Protein AF-T1A925-F1 (afdb_monomer)

pLDDT: mean 87.43, std 10.23, range [53.44, 98.44]

Solvent-accessible surface area (backbone atoms only — not comparable to full-atom values): 4988 Å² total; per-residue (Å²): 102,74,75,50,53,40,68,76,39,76,84,54,83,54,55,61,54,54,51,15,60,75,71,74,45,57,47,67,59,50,50,51,53,51,53,46,58,64,53,30,51,98,92,45,69,29,68,66,54,48,53,50,51,54,50,52,53,52,52,52,53,51,51,50,54,51,49,52,53,52,52,52,50,51,52,53,52,53,54,51,52,58,55,60,76,73,109

InterPro domains:
  IPR002514 Transposase IS3/IS911family [PF01527] (15-67)
  IPR009057 Homedomain-like superfamily [SSF46689] (16-80)
  IPR036388 Winged helix-like DNA-binding domain superfamily [G3DSA:1.10.10.10] (1-45)

Structure (mmCIF, N/CA/C/O backbone):
data_AF-T1A925-F1
#
_entry.id   AF-T1A925-F1
#
loop_
_atom_site.group_PDB
_atom_site.id
_atom_site.type_symbol
_atom_site.label_atom_id
_atom_site.label_alt_id
_atom_site.label_comp_id
_atom_site.label_asym_id
_atom_site.label_entity_id
_atom_site.label_seq_id
_atom_site.pdbx_PDB_ins_code
_atom_site.Cartn_x
_atom_site.Cartn_y
_atom_site.Cartn_z
_atom_site.occupancy
_atom_site.B_iso_or_equiv
_atom_site.auth_seq_id
_atom_site.auth_comp_id
_atom_site.auth_asym_id
_atom_site.auth_atom_id
_atom_site.pdbx_PDB_model_num
ATOM 1 N N . MET A 1 1 ? 12.521 -9.870 -22.480 1.00 79.00 1 MET A N 1
ATOM 2 C CA . MET A 1 1 ? 13.777 -9.546 -23.203 1.00 79.00 1 MET A CA 1
ATOM 3 C C . MET A 1 1 ? 14.746 -8.637 -22.434 1.00 79.00 1 MET A C 1
ATOM 5 O O . MET A 1 1 ? 15.517 -9.192 -21.675 1.00 79.00 1 MET A O 1
ATOM 9 N N . VAL A 1 2 ? 14.763 -7.292 -22.533 1.00 84.06 2 VAL A N 1
ATOM 10 C CA . VAL A 1 2 ? 15.833 -6.491 -21.856 1.00 84.06 2 VAL A CA 1
ATOM 11 C C . VAL A 1 2 ? 15.824 -6.645 -20.327 1.00 84.06 2 VAL A C 1
ATOM 13 O O . VAL A 1 2 ? 16.871 -6.872 -19.727 1.00 84.06 2 VAL A O 1
ATOM 16 N N . LYS A 1 3 ? 14.645 -6.560 -19.691 1.00 83.44 3 LYS A N 1
ATOM 17 C CA . LYS A 1 3 ? 14.495 -6.736 -18.230 1.00 83.44 3 LYS A CA 1
ATOM 18 C C . LYS A 1 3 ? 14.857 -8.146 -17.750 1.00 83.44 3 LYS A C 1
ATOM 20 O O . LYS A 1 3 ? 15.241 -8.325 -16.605 1.00 83.44 3 LYS A O 1
ATOM 25 N N . GLU A 1 4 ? 14.704 -9.127 -18.627 1.00 83.25 4 GLU A N 1
ATOM 26 C CA . GLU A 1 4 ? 14.928 -10.547 -18.357 1.00 83.25 4 GLU A CA 1
ATOM 27 C C . GLU A 1 4 ? 16.419 -10.874 -18.430 1.00 83.25 4 GLU A C 1
ATOM 29 O O . GLU A 1 4 ? 16.982 -11.352 -17.454 1.00 83.25 4 GLU A O 1
ATOM 34 N N . LEU A 1 5 ? 17.092 -10.422 -19.492 1.00 84.94 5 LEU A N 1
ATOM 35 C CA . LEU A 1 5 ? 18.546 -10.520 -19.634 1.00 84.94 5 LEU A CA 1
ATOM 36 C C . LEU A 1 5 ? 19.296 -9.791 -18.504 1.00 84.94 5 LEU A C 1
ATOM 38 O O . LEU A 1 5 ? 20.305 -10.283 -18.019 1.00 84.94 5 LEU A O 1
ATOM 42 N N . ARG A 1 6 ? 18.776 -8.649 -18.025 1.00 84.75 6 ARG A N 1
ATOM 43 C CA . ARG A 1 6 ? 19.316 -7.953 -16.840 1.00 84.75 6 ARG A CA 1
ATOM 44 C C . ARG A 1 6 ? 19.119 -8.709 -15.522 1.00 84.75 6 ARG A C 1
ATOM 46 O O . ARG A 1 6 ? 19.851 -8.446 -14.575 1.00 84.75 6 ARG A O 1
ATOM 53 N N . ARG A 1 7 ? 18.105 -9.575 -15.413 1.00 83.12 7 ARG A N 1
ATOM 54 C CA . ARG A 1 7 ? 17.911 -10.422 -14.222 1.00 83.12 7 ARG A CA 1
ATOM 55 C C . ARG A 1 7 ? 18.846 -11.625 -14.237 1.00 83.12 7 ARG A C 1
ATOM 57 O O . ARG A 1 7 ? 19.282 -12.037 -13.171 1.00 83.12 7 ARG A O 1
ATOM 64 N N . GLU A 1 8 ? 19.119 -12.169 -15.419 1.00 85.75 8 GLU A N 1
ATOM 65 C CA . GLU A 1 8 ? 20.039 -13.293 -15.608 1.00 85.75 8 GLU A CA 1
ATOM 66 C C . GLU A 1 8 ? 21.499 -12.883 -15.382 1.00 85.75 8 GLU A C 1
ATOM 68 O O . GLU A 1 8 ? 22.238 -13.621 -14.737 1.00 85.75 8 GLU A O 1
ATOM 73 N N . ASP A 1 9 ? 21.891 -11.687 -15.835 1.00 84.62 9 ASP A N 1
ATOM 74 C CA . ASP A 1 9 ? 23.215 -11.113 -15.575 1.00 84.62 9 ASP A CA 1
ATOM 75 C C . ASP A 1 9 ? 23.117 -9.626 -15.168 1.00 84.62 9 ASP A C 1
ATOM 77 O O . ASP A 1 9 ? 23.095 -8.731 -16.022 1.00 84.62 9 ASP A O 1
ATOM 81 N N . PRO A 1 10 ? 23.053 -9.332 -13.855 1.00 79.62 10 PRO A N 1
ATOM 82 C CA . PRO A 1 10 ? 22.957 -7.964 -13.347 1.00 79.62 10 PRO A CA 1
ATOM 83 C C . PRO A 1 10 ? 24.222 -7.117 -13.545 1.00 79.62 10 PRO A C 1
ATOM 85 O O . PRO A 1 10 ? 24.144 -5.891 -13.447 1.00 79.62 10 PRO A O 1
ATOM 88 N N . ALA A 1 11 ? 25.385 -7.736 -13.781 1.00 84.19 11 ALA A N 1
ATOM 89 C CA . ALA A 1 11 ? 26.655 -7.026 -13.951 1.00 84.19 11 ALA A CA 1
ATOM 90 C C . ALA A 1 11 ? 26.870 -6.559 -15.403 1.00 84.19 11 ALA A C 1
ATOM 92 O O . ALA A 1 11 ? 27.694 -5.674 -15.666 1.00 84.19 11 ALA A O 1
ATOM 93 N N . ASP A 1 12 ? 26.116 -7.122 -16.350 1.00 85.31 12 ASP A N 1
ATOM 94 C CA . ASP A 1 12 ? 26.238 -6.812 -17.765 1.00 85.31 12 ASP A CA 1
ATOM 95 C C . ASP A 1 12 ? 25.552 -5.483 -18.135 1.00 85.31 12 ASP A C 1
ATOM 97 O O . ASP A 1 12 ? 24.361 -5.383 -18.445 1.00 85.31 12 ASP A O 1
ATOM 101 N N . ASN A 1 13 ? 26.354 -4.421 -18.189 1.00 81.81 13 ASN A N 1
ATOM 102 C CA . ASN A 1 13 ? 25.909 -3.102 -18.640 1.00 81.81 13 ASN A CA 1
ATOM 103 C C . ASN A 1 13 ? 25.709 -3.005 -20.168 1.00 81.81 13 ASN A C 1
ATOM 105 O O . ASN A 1 13 ? 25.189 -1.999 -20.661 1.00 81.81 13 ASN A O 1
ATOM 109 N N . SER A 1 14 ? 26.090 -4.033 -20.939 1.00 90.38 14 SER A N 1
ATOM 110 C CA . SER A 1 14 ? 26.006 -4.051 -22.406 1.00 90.38 14 SER A CA 1
ATOM 111 C C . SER A 1 14 ? 24.683 -4.602 -22.953 1.00 90.38 14 SER A C 1
ATOM 113 O O . SER A 1 14 ? 24.448 -4.526 -24.163 1.00 90.38 14 SER A O 1
ATOM 115 N N . VAL A 1 15 ? 23.790 -5.096 -22.085 1.00 92.94 15 VAL A N 1
ATOM 116 C CA . VAL A 1 15 ? 22.513 -5.733 -22.463 1.00 92.94 15 VAL A CA 1
ATOM 117 C C . VAL A 1 15 ? 21.672 -4.842 -23.383 1.00 92.94 15 VAL A C 1
ATOM 119 O O . VAL A 1 15 ? 21.199 -5.305 -24.419 1.00 92.94 15 VAL A O 1
ATOM 122 N N . ILE A 1 16 ? 21.528 -3.548 -23.068 1.00 91.94 16 ILE A N 1
ATOM 123 C CA . ILE A 1 16 ? 20.751 -2.613 -23.905 1.00 91.94 16 ILE A CA 1
ATOM 124 C C . ILE A 1 16 ? 21.388 -2.474 -25.291 1.00 91.94 16 ILE A C 1
ATOM 126 O O . ILE A 1 16 ? 20.690 -2.561 -26.295 1.00 91.94 16 ILE A O 1
ATOM 130 N N . SER A 1 17 ? 22.709 -2.302 -25.364 1.00 92.81 17 SER A N 1
ATOM 131 C CA . SER A 1 17 ? 23.425 -2.142 -26.635 1.00 92.81 17 SER A CA 1
ATOM 132 C C . SER A 1 17 ? 23.336 -3.393 -27.512 1.00 92.81 17 SER A C 1
ATOM 134 O O . SER A 1 17 ? 23.184 -3.286 -28.730 1.00 92.81 17 SER A O 1
ATOM 136 N N . ARG A 1 18 ? 23.396 -4.583 -26.902 1.00 93.44 18 ARG A N 1
ATOM 137 C CA . ARG A 1 18 ? 23.264 -5.869 -27.597 1.00 93.44 18 ARG A CA 1
ATOM 138 C C . ARG A 1 18 ? 21.863 -6.051 -28.170 1.00 93.44 18 ARG A C 1
ATOM 140 O O . ARG A 1 18 ? 21.728 -6.354 -29.352 1.00 93.44 18 ARG A O 1
ATOM 147 N N . VAL A 1 19 ? 20.835 -5.802 -27.358 1.00 93.06 19 VAL A N 1
ATOM 148 C CA . VAL A 1 19 ? 19.434 -5.927 -27.784 1.00 93.06 19 VAL A CA 1
ATOM 149 C C . VAL A 1 19 ? 19.078 -4.868 -28.827 1.00 93.06 19 VAL A C 1
ATOM 151 O O . VAL A 1 19 ? 18.420 -5.186 -29.811 1.00 93.06 19 VAL A O 1
ATOM 154 N N . ALA A 1 20 ? 19.566 -3.634 -28.680 1.00 94.44 20 ALA A N 1
ATOM 155 C C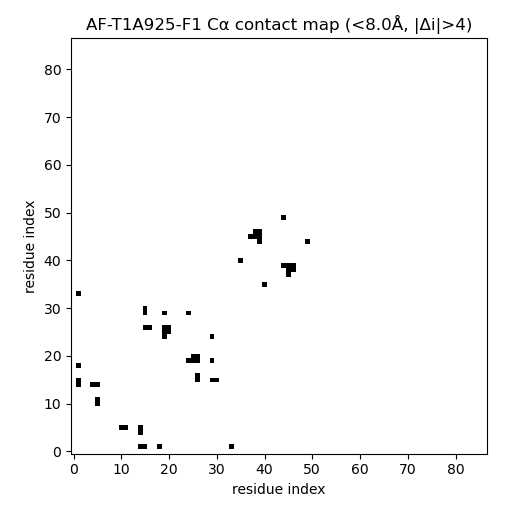A . ALA A 1 20 ? 19.363 -2.578 -29.669 1.00 94.44 20 ALA A CA 1
ATOM 156 C C . ALA A 1 20 ? 19.916 -2.979 -31.043 1.00 94.44 20 ALA A C 1
ATOM 158 O O . ALA A 1 20 ? 19.213 -2.872 -32.046 1.00 94.44 20 ALA A O 1
ATOM 159 N N . ARG A 1 21 ? 21.138 -3.531 -31.079 1.00 93.38 21 ARG A N 1
ATOM 160 C CA . ARG A 1 21 ? 21.751 -4.045 -32.312 1.00 93.38 21 ARG A CA 1
ATOM 161 C C . ARG A 1 21 ? 20.964 -5.213 -32.904 1.00 93.38 21 ARG A C 1
ATOM 163 O O . ARG A 1 21 ? 20.769 -5.244 -34.112 1.00 93.38 21 ARG A O 1
ATOM 170 N N . GLN A 1 22 ? 20.505 -6.146 -32.071 1.00 92.94 22 GLN A N 1
ATOM 171 C CA . GLN A 1 22 ? 19.721 -7.302 -32.514 1.00 92.94 22 GLN A CA 1
ATOM 172 C C . GLN A 1 22 ? 18.374 -6.895 -33.127 1.00 92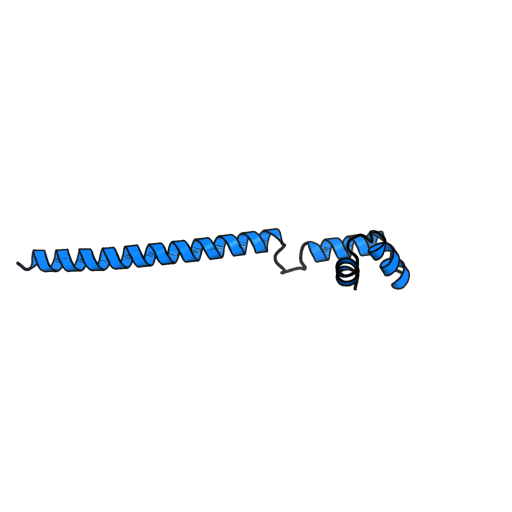.94 22 GLN A C 1
ATOM 174 O O . GLN A 1 22 ? 17.933 -7.505 -34.095 1.00 92.94 22 GLN A O 1
ATOM 179 N N . LEU A 1 23 ? 17.731 -5.866 -32.574 1.00 92.56 23 LEU A N 1
ATOM 180 C CA . LEU A 1 23 ? 16.444 -5.352 -33.047 1.00 92.56 23 LEU A CA 1
ATOM 181 C C . LEU A 1 23 ? 16.583 -4.295 -34.155 1.00 92.56 23 LEU A C 1
ATOM 183 O O . LEU A 1 23 ? 15.572 -3.833 -34.675 1.00 92.56 23 LEU A O 1
ATOM 187 N N . GLY A 1 24 ? 17.808 -3.886 -34.502 1.00 94.00 24 GLY A N 1
ATOM 188 C CA . GLY A 1 24 ? 18.057 -2.834 -35.490 1.00 94.00 24 GLY A CA 1
ATOM 189 C C . GLY A 1 24 ? 17.586 -1.440 -35.055 1.00 94.00 24 GLY A C 1
ATOM 190 O O . GLY A 1 24 ? 17.328 -0.593 -35.905 1.00 94.00 24 GLY A O 1
ATOM 191 N N . VAL A 1 25 ? 17.459 -1.189 -33.749 1.00 95.31 25 VAL A N 1
ATOM 192 C CA . VAL A 1 25 ? 17.013 0.100 -33.194 1.00 95.31 25 VAL A CA 1
ATOM 193 C C . VAL A 1 25 ? 18.178 0.885 -32.594 1.00 95.31 25 VAL A C 1
ATOM 195 O O . VAL A 1 25 ? 19.198 0.324 -32.192 1.00 95.31 25 VAL A O 1
ATOM 198 N N . GLY A 1 26 ? 18.021 2.206 -32.490 1.00 94.31 26 GLY A N 1
ATOM 199 C CA . GLY A 1 26 ? 18.989 3.056 -31.801 1.00 94.31 26 GLY A CA 1
ATOM 200 C C . GLY A 1 26 ? 19.129 2.680 -30.320 1.00 94.31 26 GLY A C 1
ATOM 201 O O . GLY A 1 26 ? 18.133 2.485 -29.622 1.00 94.31 26 GLY A O 1
ATOM 202 N N . VAL A 1 27 ? 20.371 2.617 -29.826 1.00 94.06 27 VAL A N 1
ATOM 203 C CA . VAL A 1 27 ? 20.679 2.267 -28.423 1.00 94.06 27 VAL A CA 1
ATOM 204 C C . VAL A 1 27 ? 20.002 3.230 -27.446 1.00 94.06 27 VAL A C 1
ATOM 206 O O . VAL A 1 27 ? 19.425 2.794 -26.450 1.00 94.06 27 VAL A O 1
ATOM 209 N N . GLU A 1 28 ? 20.031 4.530 -27.746 1.00 93.25 28 GLU A N 1
ATOM 210 C CA . GLU A 1 28 ? 19.439 5.550 -26.879 1.00 93.25 28 GLU A CA 1
ATOM 211 C C . GLU A 1 28 ? 17.903 5.496 -26.889 1.00 93.25 28 GLU A C 1
ATOM 213 O O . GLU A 1 28 ? 17.274 5.621 -25.842 1.00 93.25 28 GLU A O 1
ATOM 218 N N . SER A 1 29 ? 17.287 5.195 -28.038 1.00 93.06 29 SER A N 1
ATOM 219 C CA . SER A 1 29 ? 15.837 4.981 -28.138 1.00 93.06 29 SER A CA 1
ATOM 220 C C . SER A 1 29 ? 15.389 3.803 -27.275 1.00 93.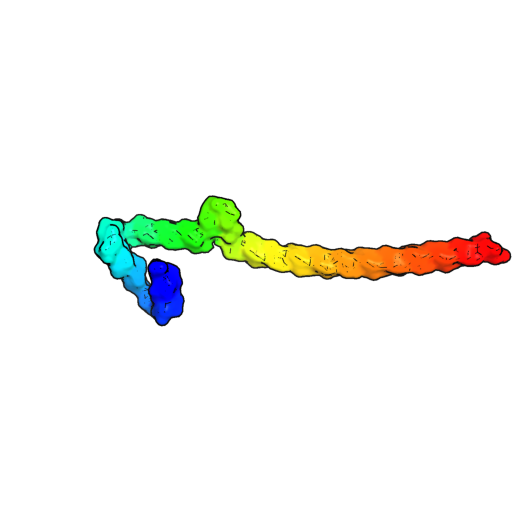06 29 SER A C 1
ATOM 222 O O . SER A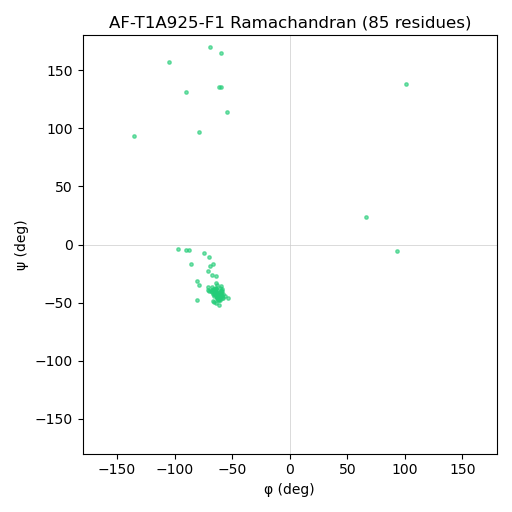 1 29 ? 14.455 3.933 -26.484 1.00 93.06 29 SER A O 1
ATOM 224 N N . LEU A 1 30 ? 16.102 2.672 -27.356 1.00 92.50 30 LEU A N 1
ATOM 225 C CA . LEU A 1 30 ? 15.800 1.507 -26.529 1.00 92.50 30 LEU A CA 1
ATOM 226 C C . LEU A 1 30 ? 16.017 1.800 -25.040 1.00 92.50 30 LEU A C 1
ATOM 228 O O . LEU A 1 30 ? 15.199 1.399 -24.215 1.00 92.50 30 LEU A O 1
ATOM 232 N N . ARG A 1 31 ? 17.085 2.525 -24.683 1.00 90.19 31 ARG A N 1
ATOM 233 C CA . ARG A 1 31 ? 17.336 2.959 -23.301 1.00 90.19 31 ARG A CA 1
ATOM 234 C C . ARG A 1 31 ? 16.174 3.790 -22.757 1.00 90.19 31 AR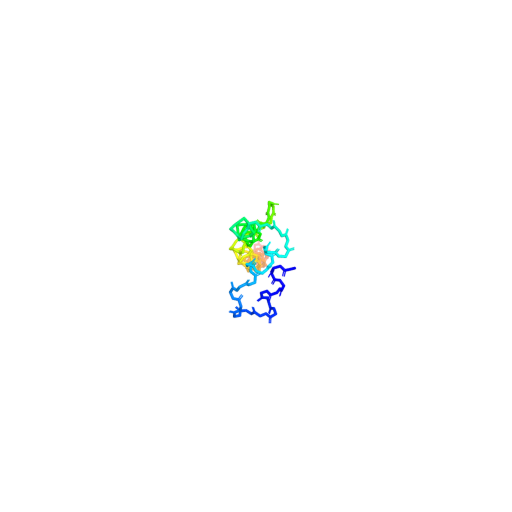G A C 1
ATOM 236 O O . ARG A 1 31 ? 15.723 3.528 -21.643 1.00 90.19 31 ARG A O 1
ATOM 243 N N . MET A 1 32 ? 15.673 4.743 -23.540 1.00 90.00 32 MET A N 1
ATOM 244 C CA . MET A 1 32 ? 14.540 5.584 -23.157 1.00 90.00 32 MET A CA 1
ATOM 245 C C . MET A 1 32 ? 13.257 4.773 -22.967 1.00 90.00 32 MET A C 1
ATOM 247 O O . MET A 1 32 ? 12.575 4.955 -21.962 1.00 90.00 32 MET A O 1
ATOM 251 N N . TRP A 1 33 ? 12.951 3.827 -23.857 1.00 88.44 33 TRP A N 1
ATOM 252 C CA . TRP A 1 33 ? 11.779 2.958 -23.701 1.00 88.44 33 TRP A CA 1
ATOM 253 C C . TRP A 1 33 ? 11.876 2.035 -22.487 1.00 88.44 33 TRP A C 1
ATOM 255 O O . TRP A 1 33 ? 10.888 1.848 -21.781 1.00 88.44 33 TRP A O 1
ATOM 265 N N . VAL A 1 34 ? 13.063 1.493 -22.199 1.00 86.81 34 VAL A N 1
ATOM 266 C CA . VAL A 1 34 ? 13.293 0.686 -20.992 1.00 86.81 34 VAL A CA 1
ATOM 267 C C . VAL A 1 34 ? 13.069 1.540 -19.747 1.00 86.81 34 VAL A C 1
ATOM 269 O O . VAL A 1 34 ? 12.288 1.140 -18.888 1.00 86.81 34 VAL A O 1
ATOM 272 N N . LYS A 1 35 ? 13.647 2.747 -19.696 1.00 84.06 35 LYS A N 1
ATOM 273 C CA . LYS A 1 35 ? 13.445 3.698 -18.594 1.00 84.06 35 LYS A CA 1
ATOM 274 C C . LYS A 1 35 ? 11.969 4.072 -18.415 1.00 84.06 35 LYS A C 1
ATOM 276 O O . LYS A 1 35 ? 11.475 4.047 -17.294 1.00 84.06 35 LYS A O 1
ATOM 281 N N . GLN A 1 36 ? 11.254 4.354 -19.504 1.00 79.69 36 GLN A N 1
ATOM 282 C CA . GLN A 1 36 ? 9.812 4.620 -19.481 1.00 79.69 36 GLN A CA 1
ATOM 283 C C . GLN A 1 36 ? 9.034 3.418 -18.927 1.00 79.69 36 GLN A C 1
ATOM 285 O O . GLN A 1 36 ? 8.144 3.578 -18.105 1.00 79.69 36 GLN A O 1
ATOM 290 N N . SER A 1 37 ? 9.396 2.201 -19.338 1.00 80.56 37 SER A N 1
ATOM 291 C CA . SER A 1 37 ? 8.750 0.978 -18.857 1.00 80.56 37 SER A CA 1
ATOM 292 C C . SER A 1 37 ? 9.075 0.643 -17.399 1.00 80.56 37 SER A C 1
ATOM 294 O O . SER A 1 37 ? 8.354 -0.138 -16.780 1.00 80.56 37 SER A O 1
ATOM 296 N N . ASP A 1 38 ? 10.190 1.142 -16.864 1.00 75.88 38 ASP A N 1
ATOM 297 C CA . ASP A 1 38 ? 10.568 0.993 -15.454 1.00 75.88 38 ASP A CA 1
ATOM 298 C C . ASP A 1 38 ? 9.827 2.006 -14.574 1.00 75.88 38 ASP A C 1
ATOM 300 O O . ASP A 1 38 ? 9.469 1.683 -13.445 1.00 75.88 38 ASP A O 1
ATOM 304 N N . ALA A 1 39 ? 9.513 3.183 -15.120 1.00 70.06 39 ALA A N 1
ATOM 305 C CA . ALA A 1 39 ? 8.681 4.188 -14.463 1.00 70.06 39 ALA A CA 1
ATOM 306 C C . ALA A 1 39 ? 7.191 3.791 -14.355 1.00 70.06 39 ALA A C 1
ATOM 308 O O . ALA A 1 39 ? 6.453 4.432 -13.615 1.00 70.06 39 ALA A O 1
ATOM 309 N N . GLY A 1 40 ? 6.763 2.725 -15.041 1.00 64.06 40 GLY A N 1
ATOM 310 C CA . GLY A 1 40 ? 5.361 2.315 -15.148 1.00 64.06 40 GLY A CA 1
ATOM 311 C C . GLY A 1 40 ? 4.751 2.749 -16.483 1.00 64.06 40 GLY A C 1
ATOM 312 O O . GLY A 1 40 ? 5.030 3.832 -16.997 1.00 64.06 40 GLY A O 1
ATOM 313 N N . GLY A 1 41 ? 3.960 1.866 -17.099 1.00 62.62 41 GLY A N 1
ATOM 314 C CA . GLY A 1 41 ? 3.194 2.214 -18.297 1.00 62.62 41 GLY A CA 1
ATOM 315 C C . GLY A 1 41 ? 2.057 3.194 -17.976 1.00 62.62 41 GLY A C 1
ATOM 316 O O . GLY A 1 41 ? 1.745 3.412 -16.807 1.00 62.62 41 GLY A O 1
ATOM 317 N N . PRO A 1 42 ? 1.391 3.776 -18.987 1.00 53.44 42 PRO A N 1
ATOM 318 C CA . PRO A 1 42 ? 0.197 4.586 -18.761 1.00 53.44 42 PRO A CA 1
ATOM 319 C C . PRO A 1 42 ? -0.855 3.788 -17.971 1.00 53.44 42 PRO A C 1
ATOM 321 O O . PRO A 1 42 ? -1.367 2.785 -18.463 1.00 53.44 42 PRO A O 1
ATOM 324 N N . GLY A 1 43 ? -1.152 4.220 -16.742 1.00 61.62 43 GLY A N 1
ATOM 325 C CA . GLY A 1 43 ? -2.099 3.559 -15.833 1.00 61.62 43 GLY A CA 1
ATOM 326 C C . GLY A 1 43 ? -1.486 2.550 -14.855 1.00 61.62 43 GLY A C 1
ATOM 327 O O . GLY A 1 43 ? -2.196 2.057 -13.981 1.00 61.62 43 GLY A O 1
ATOM 328 N N . ASP A 1 44 ? -0.189 2.265 -14.959 1.00 72.00 44 ASP A N 1
ATOM 329 C CA . ASP A 1 44 ? 0.543 1.476 -13.973 1.00 72.00 44 ASP A CA 1
ATOM 330 C C . ASP A 1 44 ? 1.119 2.407 -12.904 1.00 72.00 44 ASP A C 1
ATOM 332 O O . ASP A 1 44 ? 1.769 3.398 -13.229 1.00 72.00 44 ASP A O 1
ATOM 336 N N . LEU A 1 45 ? 0.912 2.069 -11.630 1.00 69.12 45 LEU A N 1
ATOM 337 C CA . LEU A 1 45 ? 1.551 2.791 -10.529 1.00 69.12 45 LEU A CA 1
ATOM 338 C C . LEU A 1 45 ? 3.074 2.689 -10.683 1.00 69.12 45 LEU A C 1
ATOM 340 O O . LEU A 1 45 ? 3.609 1.606 -10.940 1.00 69.12 45 LEU A O 1
ATOM 344 N N . SER A 1 46 ? 3.786 3.791 -10.502 1.00 77.38 46 SER A N 1
ATOM 345 C CA . SER A 1 46 ? 5.239 3.788 -10.349 1.00 77.38 46 SER A CA 1
ATOM 346 C C . SER A 1 46 ? 5.658 2.945 -9.135 1.00 77.38 46 SER A C 1
ATOM 348 O O . SER A 1 46 ? 4.836 2.553 -8.302 1.00 77.38 46 SER A O 1
ATOM 350 N N . SER A 1 47 ? 6.944 2.593 -9.038 1.00 74.81 47 SER A N 1
ATOM 351 C CA . SER A 1 47 ? 7.442 1.842 -7.873 1.00 74.81 47 SER A CA 1
ATOM 352 C C . SER A 1 47 ? 7.142 2.577 -6.565 1.00 74.81 47 SER A C 1
ATOM 354 O O . SER A 1 47 ? 6.630 1.967 -5.629 1.00 74.81 47 SER A O 1
ATOM 356 N N . ASP A 1 48 ? 7.376 3.888 -6.550 1.00 78.75 48 ASP A N 1
ATOM 357 C CA . ASP A 1 48 ? 7.172 4.737 -5.378 1.00 78.75 48 ASP A CA 1
ATOM 358 C C . ASP A 1 48 ? 5.689 4.784 -4.982 1.00 78.75 48 ASP A C 1
ATOM 360 O O . ASP A 1 48 ? 5.344 4.557 -3.823 1.00 78.75 48 ASP A O 1
ATOM 364 N N . GLU A 1 49 ? 4.786 4.945 -5.956 1.00 82.25 49 GLU A N 1
ATOM 365 C CA . GLU A 1 49 ? 3.337 4.905 -5.714 1.00 82.25 49 GLU A CA 1
ATOM 366 C C . GLU A 1 49 ? 2.861 3.529 -5.213 1.00 82.25 49 GLU A C 1
ATOM 368 O O . GLU A 1 49 ? 1.934 3.442 -4.403 1.00 82.25 49 GLU A O 1
ATOM 373 N N . ARG A 1 50 ? 3.483 2.423 -5.653 1.00 84.12 50 ARG A N 1
ATOM 374 C CA . ARG A 1 50 ? 3.167 1.079 -5.129 1.00 84.12 50 ARG A CA 1
ATOM 375 C C . ARG A 1 50 ? 3.596 0.925 -3.670 1.00 84.12 50 ARG A C 1
ATOM 377 O O . ARG A 1 50 ? 2.855 0.321 -2.886 1.00 84.12 50 ARG A O 1
ATOM 384 N N . ASP A 1 51 ? 4.761 1.448 -3.308 1.00 86.00 51 ASP A N 1
ATOM 385 C CA . ASP A 1 51 ? 5.282 1.386 -1.941 1.00 86.00 51 ASP A CA 1
ATOM 386 C C . ASP A 1 51 ? 4.479 2.278 -0.986 1.00 86.00 51 ASP A C 1
ATOM 388 O O . ASP A 1 51 ? 4.121 1.850 0.121 1.00 86.00 51 ASP A O 1
ATOM 392 N N . GLU A 1 52 ? 4.086 3.467 -1.438 1.00 91.75 52 GLU A N 1
ATOM 393 C CA . GLU A 1 52 ? 3.164 4.338 -0.711 1.00 91.75 52 GLU A CA 1
ATOM 394 C C . GLU A 1 52 ? 1.805 3.654 -0.510 1.00 91.75 52 GLU A C 1
ATOM 396 O O . GLU A 1 52 ? 1.313 3.556 0.616 1.00 91.75 52 GLU A O 1
ATOM 401 N N . LEU A 1 53 ? 1.232 3.060 -1.562 1.00 93.31 53 LEU A N 1
ATOM 402 C CA . LEU A 1 53 ? -0.041 2.343 -1.473 1.00 93.31 53 LEU A CA 1
ATOM 403 C C . LEU A 1 53 ? 0.012 1.179 -0.474 1.00 93.31 53 LEU A C 1
ATOM 405 O O . LEU A 1 53 ? -0.959 0.918 0.243 1.00 93.31 53 LEU A O 1
ATOM 409 N N . LYS A 1 54 ? 1.133 0.456 -0.409 1.00 93.69 54 LYS A N 1
ATOM 410 C CA . LYS A 1 54 ? 1.342 -0.617 0.571 1.00 93.69 54 LYS A CA 1
ATOM 411 C C . LYS A 1 54 ? 1.366 -0.070 1.998 1.00 93.69 54 LYS A C 1
ATOM 413 O O . LYS A 1 54 ? 0.755 -0.671 2.886 1.00 93.69 54 LYS A O 1
ATOM 418 N N . THR A 1 55 ? 2.033 1.061 2.203 1.00 95.81 55 THR A N 1
ATOM 419 C CA . THR A 1 55 ? 2.117 1.749 3.497 1.00 95.81 55 THR A CA 1
ATOM 420 C C . THR A 1 55 ? 0.739 2.226 3.947 1.00 95.81 55 THR A C 1
ATOM 422 O O . THR A 1 55 ? 0.278 1.839 5.023 1.00 95.81 55 THR A O 1
ATOM 425 N N . LEU A 1 56 ? 0.014 2.925 3.072 1.00 97.69 56 LEU A N 1
ATOM 426 C CA . LEU A 1 56 ? -1.344 3.407 3.329 1.00 97.69 56 LEU A CA 1
ATOM 427 C C . LEU A 1 56 ? -2.321 2.267 3.638 1.00 97.69 56 LEU A C 1
ATOM 429 O O . LEU A 1 56 ? -3.148 2.372 4.542 1.00 97.69 56 LEU A O 1
ATOM 433 N N . ARG A 1 57 ? -2.226 1.133 2.933 1.00 97.19 57 ARG A N 1
ATOM 434 C CA . ARG A 1 57 ? -3.061 -0.048 3.220 1.00 97.19 57 ARG A CA 1
ATOM 435 C C . ARG A 1 57 ? -2.787 -0.634 4.602 1.00 97.19 57 ARG A C 1
ATOM 437 O O . ARG A 1 57 ? -3.728 -1.081 5.263 1.00 97.19 57 ARG A O 1
ATOM 444 N N . LYS A 1 58 ? -1.524 -0.652 5.036 1.00 97.88 58 LYS A N 1
ATOM 445 C CA . LYS A 1 58 ? -1.152 -1.113 6.377 1.00 97.88 58 LYS A CA 1
ATOM 446 C C . LYS A 1 58 ? -1.728 -0.180 7.442 1.00 97.88 58 LYS A C 1
ATOM 448 O O . LYS A 1 58 ? -2.410 -0.659 8.345 1.00 97.88 58 LYS A O 1
ATOM 453 N N . GLU A 1 59 ? -1.535 1.123 7.282 1.00 97.44 59 GLU A N 1
ATOM 454 C CA . GLU A 1 59 ? -2.061 2.130 8.204 1.00 97.44 59 GLU A CA 1
ATOM 455 C C . GLU A 1 59 ? -3.592 2.077 8.283 1.00 97.44 59 GLU A C 1
ATOM 457 O O . GLU A 1 59 ? -4.162 2.006 9.369 1.00 97.44 59 GLU A O 1
ATOM 462 N N . ASN A 1 60 ? -4.286 1.982 7.144 1.00 98.25 60 ASN A N 1
ATOM 463 C CA . ASN A 1 60 ? -5.746 1.886 7.132 1.00 98.25 60 ASN A CA 1
ATOM 464 C C . ASN A 1 60 ? -6.255 0.645 7.881 1.00 98.25 60 ASN A C 1
ATOM 466 O O . ASN A 1 60 ? -7.268 0.710 8.579 1.00 98.25 60 ASN A O 1
ATOM 470 N N . LYS A 1 61 ? -5.547 -0.487 7.775 1.00 98.06 61 LYS A N 1
ATOM 471 C CA . LYS A 1 61 ? -5.875 -1.707 8.523 1.00 98.06 61 LYS A CA 1
ATOM 472 C C . LYS A 1 61 ? -5.721 -1.501 10.031 1.00 98.06 61 LYS A C 1
ATOM 474 O O . LYS A 1 61 ? -6.576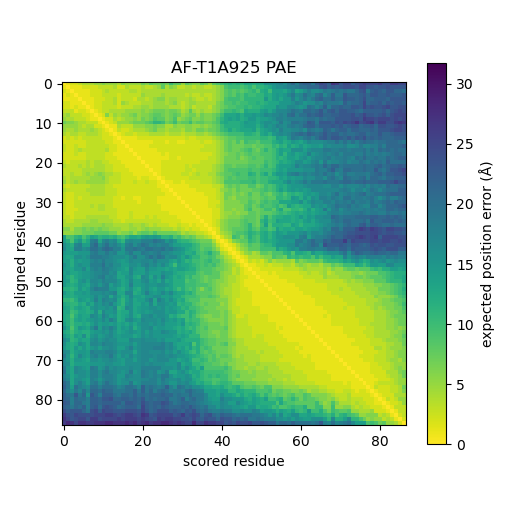 -1.948 10.795 1.00 98.06 61 LYS A O 1
ATOM 479 N N . GLU A 1 62 ? -4.654 -0.835 10.457 1.00 97.88 62 GLU A N 1
ATOM 480 C CA . GLU A 1 62 ? -4.407 -0.519 11.867 1.00 97.88 62 GLU A CA 1
ATOM 481 C C . GLU A 1 62 ? -5.455 0.461 12.412 1.00 97.88 62 GLU A C 1
ATOM 483 O O . GLU A 1 62 ? -6.055 0.196 13.455 1.00 97.88 62 GLU A O 1
ATOM 488 N N . LEU A 1 63 ? -5.780 1.514 11.657 1.00 98.44 63 LEU A N 1
ATOM 489 C CA . LEU A 1 63 ? -6.824 2.483 12.0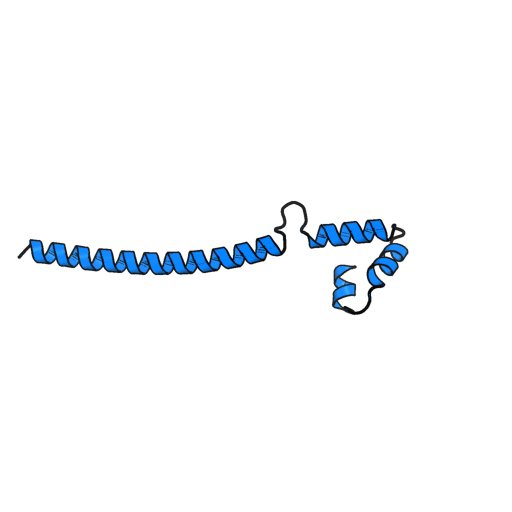00 1.00 98.44 63 LEU A CA 1
ATOM 490 C C . LEU A 1 63 ? -8.211 1.842 12.113 1.00 98.44 63 LEU A C 1
ATOM 492 O O . LEU A 1 63 ? -8.974 2.173 13.021 1.00 98.44 63 LEU A O 1
ATOM 496 N N . ARG A 1 64 ? -8.552 0.910 11.215 1.00 98.00 64 ARG A N 1
ATOM 497 C CA . ARG A 1 64 ? -9.808 0.148 11.298 1.00 98.00 64 ARG A CA 1
ATOM 498 C C . ARG A 1 64 ? -9.859 -0.698 12.564 1.00 98.00 64 ARG A C 1
ATOM 500 O O . ARG A 1 64 ? -10.841 -0.625 13.293 1.00 98.00 64 ARG A O 1
ATOM 507 N N . ARG A 1 65 ? -8.775 -1.414 12.879 1.00 97.94 65 ARG A N 1
ATOM 508 C CA . ARG A 1 65 ? -8.679 -2.210 14.110 1.00 97.94 65 ARG A CA 1
ATOM 509 C C . ARG A 1 65 ? -8.828 -1.345 15.365 1.00 97.94 65 ARG A C 1
ATOM 511 O O . ARG A 1 65 ? -9.530 -1.743 16.289 1.00 97.94 65 ARG A O 1
ATOM 518 N N . ALA A 1 66 ? -8.187 -0.178 15.403 1.00 97.81 66 ALA A N 1
ATOM 519 C CA . ALA A 1 66 ? -8.327 0.761 16.512 1.00 97.81 66 ALA A CA 1
ATOM 520 C C . ALA A 1 66 ? -9.774 1.262 16.648 1.00 97.81 66 ALA A C 1
ATOM 522 O O . ALA A 1 66 ? -10.328 1.254 17.746 1.00 97.81 66 ALA A O 1
ATOM 523 N N . ASN A 1 67 ? -10.415 1.620 15.532 1.00 97.94 67 ASN A N 1
ATOM 524 C CA . ASN A 1 67 ? -11.822 2.021 15.520 1.00 97.94 67 ASN A CA 1
ATOM 525 C C . ASN A 1 67 ? -12.760 0.924 16.033 1.00 97.94 67 ASN A C 1
ATOM 527 O O . ASN A 1 67 ? -13.692 1.226 16.776 1.00 97.94 67 ASN A O 1
ATOM 531 N N . ASP A 1 68 ? -12.517 -0.337 15.681 1.00 98.00 68 ASP A N 1
ATOM 532 C CA . ASP A 1 68 ? -13.339 -1.453 16.155 1.00 98.00 68 ASP A CA 1
ATOM 533 C C . ASP A 1 68 ? -13.247 -1.612 17.679 1.00 98.00 68 ASP A C 1
ATOM 535 O O . ASP A 1 68 ? -14.266 -1.792 18.348 1.00 98.00 68 ASP A O 1
ATOM 539 N N . ILE A 1 69 ? -12.045 -1.460 18.248 1.00 97.38 69 ILE A N 1
ATOM 540 C CA . ILE A 1 69 ? -11.834 -1.473 19.703 1.00 97.38 69 ILE A CA 1
ATOM 541 C C . ILE A 1 69 ? -12.582 -0.311 20.363 1.00 97.38 69 ILE A C 1
ATOM 543 O O . ILE A 1 69 ? -13.299 -0.517 21.343 1.00 97.38 69 ILE A O 1
ATOM 547 N N . LEU A 1 70 ? -12.456 0.901 19.817 1.00 97.25 70 LEU A N 1
ATOM 548 C CA . LEU A 1 70 ? -13.143 2.081 20.347 1.00 97.25 70 LEU A CA 1
ATOM 549 C C . LEU A 1 70 ? -14.664 1.921 20.294 1.00 97.25 70 LEU A C 1
ATOM 551 O O . LEU A 1 70 ? -15.353 2.244 21.259 1.00 97.25 70 LEU A O 1
ATOM 555 N N . ARG A 1 71 ? -15.200 1.371 19.202 1.00 97.25 71 ARG A N 1
ATOM 556 C CA . ARG A 1 71 ? -16.636 1.106 19.059 1.00 97.25 71 ARG A CA 1
ATOM 557 C C . ARG A 1 71 ? -17.123 0.054 20.054 1.00 97.25 71 ARG A C 1
ATOM 559 O O . ARG A 1 71 ? -18.201 0.218 20.628 1.00 97.25 71 ARG A O 1
ATOM 566 N N . ALA A 1 72 ? -16.342 -1.000 20.282 1.00 96.62 72 ALA A N 1
ATOM 567 C CA . ALA A 1 72 ? -16.651 -2.011 21.289 1.00 96.62 72 ALA A CA 1
ATOM 568 C C . ALA A 1 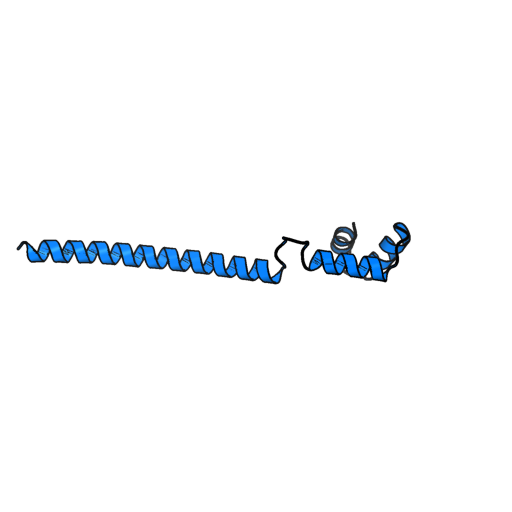72 ? -16.664 -1.406 22.702 1.00 96.62 72 ALA A C 1
ATOM 570 O O . ALA A 1 72 ? -17.616 -1.624 23.451 1.00 96.62 72 ALA A O 1
ATOM 571 N N . ALA A 1 73 ? -15.665 -0.583 23.036 1.00 96.62 73 ALA A N 1
ATOM 572 C CA . ALA A 1 73 ? -15.604 0.125 24.311 1.00 96.62 73 ALA A CA 1
ATOM 573 C C . ALA A 1 73 ? -16.802 1.071 24.495 1.00 96.62 73 ALA A C 1
ATOM 575 O O . ALA A 1 73 ? -17.474 1.016 25.521 1.00 96.62 73 ALA A O 1
ATOM 576 N N . ALA A 1 74 ? -17.125 1.882 23.485 1.00 96.00 74 ALA A N 1
ATOM 577 C CA . ALA A 1 74 ? -18.273 2.786 23.524 1.00 96.00 74 ALA A CA 1
ATOM 578 C C . ALA A 1 74 ? -19.597 2.032 23.734 1.00 96.00 74 ALA A C 1
ATOM 580 O O . ALA A 1 74 ? -20.434 2.465 24.522 1.00 96.00 74 ALA A O 1
ATOM 581 N N . SER A 1 75 ? -19.763 0.876 23.084 1.00 95.31 75 SER A N 1
ATOM 582 C CA . SER A 1 75 ? -20.950 0.028 23.254 1.00 95.31 75 SER A CA 1
ATOM 583 C C . SER A 1 75 ? -21.042 -0.546 24.670 1.00 95.31 75 SER A C 1
ATOM 585 O O . SER A 1 75 ? -22.115 -0.537 25.271 1.00 95.31 75 SER A O 1
ATOM 587 N N . PHE A 1 76 ? -19.918 -1.011 25.222 1.00 94.62 76 PHE A N 1
ATOM 588 C CA . PHE A 1 76 ? -19.845 -1.523 26.589 1.00 94.62 76 PHE A CA 1
ATOM 589 C C . PHE A 1 76 ? -20.208 -0.444 27.617 1.00 94.62 76 PHE A C 1
ATOM 591 O O . PHE A 1 76 ? -21.101 -0.651 28.436 1.00 94.62 76 PHE A O 1
ATOM 598 N N . PHE A 1 77 ? -19.571 0.727 27.539 1.00 93.94 77 PHE A N 1
ATOM 599 C CA . PHE A 1 77 ? -19.838 1.823 28.470 1.00 93.94 77 PHE A CA 1
ATOM 600 C C . PHE A 1 77 ? -21.252 2.386 28.320 1.00 93.94 77 PHE A C 1
ATOM 602 O O . PHE A 1 77 ? -21.898 2.665 29.326 1.00 93.94 77 PHE A O 1
ATOM 609 N N . GLY A 1 78 ? -21.772 2.496 27.095 1.00 94.56 78 GLY A N 1
ATOM 610 C CA . GLY A 1 78 ? -23.159 2.901 26.865 1.00 94.56 78 GLY A CA 1
ATOM 611 C C . GLY A 1 78 ? -24.164 1.948 27.521 1.00 94.56 78 GLY A C 1
ATOM 612 O O . GLY A 1 78 ? -25.106 2.398 28.168 1.00 94.56 78 GLY A O 1
ATOM 613 N N . ALA A 1 79 ? -23.935 0.635 27.419 1.00 91.38 79 ALA A N 1
ATOM 614 C CA . ALA A 1 79 ? -24.783 -0.365 28.064 1.00 91.38 79 ALA A CA 1
ATOM 615 C C . ALA A 1 79 ? -24.691 -0.329 29.600 1.00 91.38 79 ALA A C 1
ATOM 617 O O . ALA A 1 79 ? -25.699 -0.534 30.275 1.00 91.38 79 ALA A O 1
ATOM 618 N N . GLU A 1 80 ? -23.507 -0.069 30.160 1.00 87.94 80 GLU A N 1
ATOM 619 C CA . GLU A 1 80 ? -23.327 0.060 31.611 1.00 87.94 80 GLU A CA 1
ATOM 620 C C . GLU A 1 80 ? -24.051 1.300 32.163 1.00 87.94 80 GLU A C 1
ATOM 622 O O . GLU A 1 80 ? -24.754 1.205 33.170 1.00 87.94 80 GLU A O 1
ATOM 627 N N . LEU A 1 81 ? -23.966 2.439 31.465 1.00 85.19 81 LEU A N 1
ATOM 628 C CA . LEU A 1 81 ? -24.681 3.666 31.835 1.00 85.19 81 LEU A CA 1
ATOM 629 C C . LEU A 1 81 ? -26.207 3.477 31.812 1.00 85.19 81 LEU A C 1
ATOM 631 O O . LEU A 1 81 ? -26.888 3.891 32.750 1.00 85.19 81 LEU A O 1
ATOM 635 N N . ASP A 1 82 ? -26.751 2.806 30.789 1.00 85.00 82 ASP A N 1
ATOM 636 C CA . ASP A 1 82 ? -28.195 2.525 30.700 1.00 85.00 82 ASP A CA 1
ATOM 637 C C . ASP A 1 82 ? -28.685 1.614 31.843 1.00 85.00 82 ASP A C 1
ATOM 639 O O . ASP A 1 82 ? -29.781 1.801 32.373 1.00 85.00 82 ASP A O 1
ATOM 643 N N . ARG A 1 83 ? -27.862 0.655 32.291 1.00 83.44 83 ARG A N 1
ATOM 644 C CA . ARG A 1 83 ? -28.183 -0.192 33.456 1.00 83.44 83 ARG A CA 1
ATOM 645 C C . ARG A 1 83 ? -28.175 0.586 34.766 1.00 83.44 83 ARG A C 1
ATOM 647 O O . ARG A 1 83 ? -29.031 0.331 35.610 1.00 83.44 83 ARG A O 1
ATOM 654 N N . GLN A 1 84 ? -27.220 1.497 34.954 1.00 81.62 84 GLN A N 1
ATOM 655 C CA . GLN A 1 84 ? -27.154 2.335 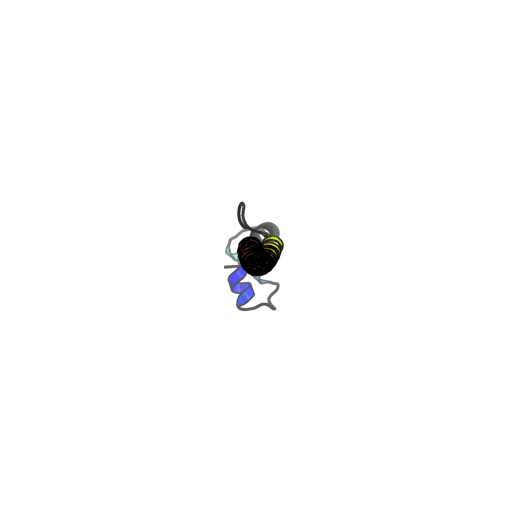36.154 1.00 81.62 84 GLN A CA 1
ATOM 656 C C . GLN A 1 84 ? -28.328 3.313 36.230 1.00 81.62 84 GLN A C 1
ATOM 658 O O . GLN A 1 84 ? -28.886 3.485 37.304 1.00 81.62 84 GLN A O 1
ATOM 663 N N . SER A 1 85 ? -28.755 3.883 35.100 1.00 76.81 85 SER A N 1
ATOM 664 C CA . SER A 1 85 ? -29.901 4.803 35.048 1.00 76.81 85 SER A CA 1
ATOM 665 C C . SER A 1 85 ? -31.253 4.152 35.376 1.00 76.81 85 SER A C 1
ATOM 667 O O . SER A 1 85 ? -32.222 4.873 35.609 1.00 76.81 85 SER A O 1
ATOM 669 N N . LYS A 1 86 ? -31.354 2.818 35.331 1.00 72.00 86 LYS A N 1
ATOM 670 C CA . LYS A 1 86 ? -32.590 2.057 35.596 1.00 72.00 86 LYS A CA 1
ATOM 671 C C . LYS A 1 86 ? -32.689 1.516 37.029 1.00 72.00 86 LYS A C 1
ATOM 673 O O . LYS A 1 86 ? -33.697 0.887 37.347 1.00 72.00 86 LYS A O 1
ATOM 678 N N . LYS A 1 87 ? -31.658 1.705 37.856 1.00 55.88 87 LYS A N 1
ATOM 679 C CA . LYS A 1 87 ? -31.670 1.396 39.294 1.00 55.88 87 LYS A CA 1
ATOM 680 C C . LYS A 1 87 ? -32.049 2.632 40.096 1.00 55.88 87 LYS A C 1
ATOM 682 O O . LYS A 1 87 ? -32.710 2.434 41.135 1.00 55.88 87 LYS A O 1
#

Sequence (87 aa):
MVKELRREDPADNSVISRVARQLGVGVESLRMWVKQSDAGGPGDLSSDERDELKTLRKENKELRRANDILRAAASFFGAELDRQSKK

Nearest PDB structures (foldseek):
  2djn-assembly1_A  TM=6.339E-01  e=1.383E+00  Homo sapiens
  5o9z-assembly1_x  TM=5.628E-01  e=9.432E+00  Homo sapiens

Secondary structure (DSSP, 8-state):
-HHHHHHH-TT-TTHHHHHHHHHT--HHHHHHHHHHHHS--TTSPPHHHHHHHHHHHHHHHHHHHHHHHHHHHHHHHHHHHHHHTT-

Foldseek 3Di:
DLVVVCVVPVPDPCSLVVVCVVVVHDSVVSVVVVVQVQQPDVVGHGPVRVVVVVVVVVVVVVVVVVVVVVVVVVVVVVVVVVVVVVD

Organism: NCBI:txid410659

Mean predicted aligned error: 10.34 Å

Radius of gyration: 27.47 Å; Cα contacts (8 Å, |Δi|>4): 27; chains: 1; bounding box: 59×19×75 Å